Protein AF-A0A1Z1M1C8-F1 (afdb_monomer_lite)

Foldseek 3Di:
DDDPPVVVLVVLVVVVVVVVVVVDDDDPPVVVVLVVVLVVLVVVLVVCVVVVLLVVLVVQVVQCVVVVDRPSLVVQLVVQVVVCVVVVVVVVVVVPPPPPDSVNSSVVSNVVSVLSNLSNDSVSSSVVSVVVVD

pLDDT: mean 75.47, std 16.88, range [32.53, 95.12]

Structure (mmCIF, N/CA/C/O backbone):
data_AF-A0A1Z1M1C8-F1
#
_entry.id   AF-A0A1Z1M1C8-F1
#
loop_
_atom_site.group_PDB
_atom_site.id
_atom_site.type_symbol
_atom_site.label_atom_id
_atom_site.label_alt_id
_atom_site.label_comp_id
_atom_site.label_asym_id
_atom_site.label_entity_id
_atom_site.label_seq_id
_atom_site.pdbx_PDB_ins_code
_atom_site.Cartn_x
_atom_site.Cartn_y
_atom_site.Cartn_z
_atom_site.occupancy
_atom_site.B_iso_or_equiv
_atom_site.auth_seq_id
_atom_site.auth_comp_id
_atom_site.auth_asym_id
_atom_site.auth_atom_id
_atom_site.pdbx_PDB_model_num
ATOM 1 N N . MET A 1 1 ? 23.082 -23.791 2.111 1.00 36.28 1 MET A N 1
ATOM 2 C CA . MET A 1 1 ? 21.634 -23.749 1.800 1.00 36.28 1 MET A CA 1
ATOM 3 C C . MET A 1 1 ? 21.327 -22.496 0.991 1.00 36.28 1 MET A C 1
ATOM 5 O O . MET A 1 1 ? 21.168 -21.410 1.533 1.00 36.28 1 MET A O 1
ATOM 9 N N . THR A 1 2 ? 21.361 -22.625 -0.329 1.00 32.53 2 THR A N 1
ATOM 10 C CA . THR A 1 2 ? 21.223 -21.534 -1.297 1.00 32.53 2 THR A CA 1
ATOM 11 C C . THR A 1 2 ? 19.757 -21.131 -1.473 1.00 32.53 2 THR A C 1
ATOM 13 O O . THR A 1 2 ? 18.958 -21.824 -2.081 1.00 32.53 2 THR A O 1
ATOM 16 N N . ASN A 1 3 ? 19.425 -19.988 -0.878 1.00 39.31 3 ASN A N 1
ATOM 17 C CA . ASN A 1 3 ? 18.375 -19.013 -1.192 1.00 39.31 3 ASN A CA 1
ATOM 18 C C . ASN A 1 3 ? 17.411 -19.330 -2.375 1.00 39.31 3 ASN A C 1
ATOM 20 O O . ASN A 1 3 ? 17.421 -18.674 -3.415 1.00 39.31 3 ASN A O 1
ATOM 24 N N . ILE A 1 4 ? 16.502 -20.292 -2.197 1.00 36.12 4 ILE A N 1
ATOM 25 C CA . ILE A 1 4 ? 15.422 -20.634 -3.154 1.00 36.12 4 ILE A CA 1
ATOM 26 C C . ILE A 1 4 ? 14.506 -19.417 -3.428 1.00 36.12 4 ILE A C 1
ATOM 28 O O . ILE A 1 4 ? 13.922 -19.259 -4.505 1.00 36.12 4 ILE A O 1
ATOM 32 N N . ASN A 1 5 ? 14.426 -18.485 -2.473 1.00 43.25 5 ASN A N 1
ATOM 33 C CA . ASN A 1 5 ? 13.593 -17.292 -2.579 1.00 43.25 5 ASN A CA 1
ATOM 34 C C . ASN A 1 5 ? 14.108 -16.254 -3.586 1.00 43.25 5 ASN A C 1
ATOM 36 O O . ASN A 1 5 ? 13.277 -15.600 -4.227 1.00 43.25 5 ASN A O 1
ATOM 40 N N . THR A 1 6 ? 15.429 -16.130 -3.774 1.00 35.84 6 THR A N 1
ATOM 41 C CA . THR A 1 6 ? 16.020 -15.193 -4.746 1.00 35.84 6 THR A CA 1
ATOM 42 C C . THR A 1 6 ? 15.882 -15.683 -6.184 1.00 35.84 6 THR A C 1
ATOM 44 O O . THR A 1 6 ? 15.534 -14.887 -7.053 1.00 35.84 6 THR A O 1
ATOM 47 N N . TYR A 1 7 ? 16.038 -16.988 -6.430 1.00 37.03 7 TYR A N 1
ATOM 48 C CA . TYR A 1 7 ? 15.901 -17.572 -7.773 1.00 37.03 7 TYR A CA 1
ATOM 49 C C . TYR A 1 7 ? 14.475 -17.439 -8.327 1.00 37.03 7 TYR A C 1
ATOM 51 O O . TYR A 1 7 ? 14.279 -16.999 -9.458 1.00 37.03 7 TYR A O 1
ATOM 59 N N . ASN A 1 8 ? 13.458 -17.681 -7.497 1.00 40.44 8 ASN A N 1
ATOM 60 C CA . ASN A 1 8 ? 12.061 -17.565 -7.928 1.00 40.44 8 ASN A CA 1
ATOM 61 C C . ASN A 1 8 ? 11.573 -16.112 -8.108 1.00 40.44 8 ASN A C 1
ATOM 63 O O . ASN A 1 8 ? 10.529 -15.889 -8.713 1.00 40.44 8 ASN A O 1
ATOM 67 N N . LEU A 1 9 ? 12.265 -15.105 -7.558 1.00 45.03 9 LEU A N 1
ATOM 68 C CA . LEU A 1 9 ? 11.974 -13.693 -7.861 1.00 45.03 9 LEU A CA 1
ATOM 69 C C . LEU A 1 9 ? 12.495 -13.316 -9.252 1.00 45.03 9 LEU A C 1
ATOM 71 O O . LEU A 1 9 ? 11.790 -12.640 -10.000 1.00 45.03 9 LEU A O 1
ATOM 75 N N . CYS A 1 10 ? 13.683 -13.803 -9.620 1.00 48.34 10 CYS A N 1
ATOM 76 C CA . CYS A 1 10 ? 14.260 -13.601 -10.946 1.00 48.34 10 CYS A CA 1
ATOM 77 C C . CYS A 1 10 ? 13.350 -14.130 -12.065 1.00 48.34 10 CYS A C 1
ATOM 79 O O . CYS A 1 10 ? 13.167 -13.430 -13.053 1.00 48.34 10 CYS A O 1
ATOM 81 N N . ILE A 1 11 ? 12.703 -15.288 -11.889 1.00 46.44 11 ILE A N 1
ATOM 82 C CA . ILE A 1 11 ? 11.825 -15.902 -12.907 1.00 46.44 11 ILE A CA 1
ATOM 83 C C . ILE A 1 11 ? 10.595 -15.027 -13.229 1.00 46.44 11 ILE A C 1
ATOM 85 O O . ILE A 1 11 ? 10.274 -14.812 -14.399 1.00 46.44 11 ILE A O 1
ATOM 89 N N . ASN A 1 12 ? 9.955 -14.413 -12.227 1.00 52.66 12 ASN A N 1
ATOM 90 C CA . ASN A 1 12 ? 8.840 -13.486 -12.475 1.00 52.66 12 ASN A CA 1
ATOM 91 C C . ASN A 1 12 ? 9.299 -12.174 -13.127 1.00 52.66 12 ASN A C 1
ATOM 93 O O . ASN A 1 12 ? 8.597 -11.639 -13.987 1.00 52.66 12 ASN A O 1
ATOM 97 N N . PHE A 1 13 ? 10.487 -11.672 -12.780 1.00 51.81 13 PHE A N 1
ATOM 98 C C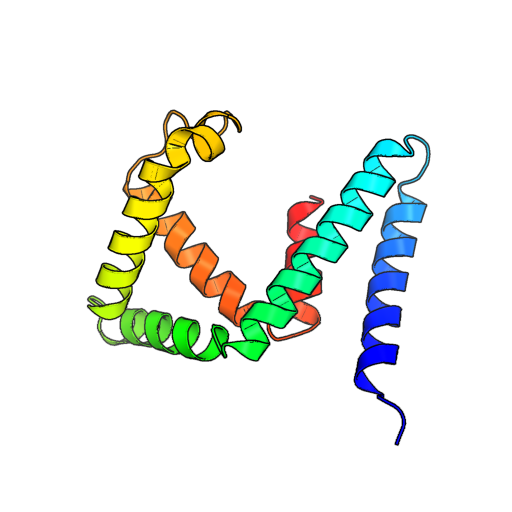A . PHE A 1 13 ? 11.072 -10.521 -13.473 1.00 51.81 13 PHE A CA 1
ATOM 99 C C . PHE A 1 13 ? 11.479 -10.841 -14.913 1.00 51.81 13 PHE A C 1
ATOM 101 O O . PHE A 1 13 ? 11.368 -9.963 -15.763 1.00 51.81 13 PHE A O 1
ATOM 108 N N . ILE A 1 14 ? 11.873 -12.084 -15.206 1.00 54.16 14 ILE A N 1
ATOM 109 C CA . ILE A 1 14 ? 12.121 -12.562 -16.571 1.00 54.16 14 ILE A CA 1
ATOM 110 C C . ILE A 1 14 ? 10.814 -12.554 -17.372 1.00 54.16 14 ILE A C 1
ATOM 112 O O . ILE A 1 14 ? 10.809 -12.028 -18.477 1.00 54.16 14 ILE A O 1
ATOM 116 N N . SER A 1 15 ? 9.685 -13.001 -16.807 1.00 56.69 15 SER A N 1
ATOM 117 C CA . SER A 1 15 ? 8.380 -12.935 -17.497 1.00 56.69 15 SER A CA 1
ATOM 118 C C . SER A 1 15 ? 7.921 -11.495 -17.800 1.00 56.69 15 SER A C 1
ATOM 120 O O . SER A 1 15 ? 7.435 -11.210 -18.893 1.00 56.69 15 SER A O 1
ATOM 122 N N . LEU A 1 16 ? 8.157 -10.554 -16.876 1.00 57.62 16 LEU A N 1
ATOM 123 C CA . LEU A 1 16 ? 7.925 -9.116 -17.077 1.00 57.62 16 LEU A CA 1
ATOM 124 C C . LEU A 1 16 ? 8.902 -8.511 -18.092 1.00 57.62 16 LEU A C 1
ATOM 126 O O . LEU A 1 16 ? 8.516 -7.674 -18.904 1.00 57.62 16 LEU A O 1
ATOM 130 N N . GLY A 1 17 ? 10.161 -8.948 -18.055 1.00 56.19 17 GLY A N 1
ATOM 131 C CA . GLY A 1 17 ? 11.189 -8.585 -19.020 1.00 56.19 17 GLY A CA 1
ATOM 132 C C . GLY A 1 17 ? 10.814 -9.036 -20.427 1.00 56.19 17 GLY A C 1
ATOM 133 O O . GLY A 1 17 ? 10.910 -8.238 -21.349 1.00 56.19 17 GLY A O 1
ATOM 134 N N . ILE A 1 18 ? 10.303 -10.259 -20.581 1.00 55.38 18 ILE A N 1
ATOM 135 C CA . ILE A 1 18 ? 9.821 -10.817 -21.850 1.00 55.38 18 ILE A CA 1
ATOM 136 C C . ILE A 1 18 ? 8.572 -10.069 -22.331 1.00 55.38 18 ILE A C 1
ATOM 138 O O . ILE A 1 18 ? 8.541 -9.666 -23.488 1.00 55.38 18 ILE A O 1
ATOM 142 N N . PHE A 1 19 ? 7.593 -9.784 -21.461 1.00 56.38 19 PHE A N 1
ATOM 143 C CA . PHE A 1 19 ? 6.413 -8.972 -21.807 1.00 56.38 19 PHE A CA 1
ATOM 144 C C . PHE A 1 19 ? 6.801 -7.567 -22.296 1.00 56.38 19 PHE A C 1
ATOM 146 O O . PHE A 1 19 ? 6.273 -7.059 -23.284 1.00 56.38 19 PHE A O 1
ATOM 153 N N . TYR A 1 20 ? 7.782 -6.949 -21.638 1.00 55.72 20 TYR A N 1
ATOM 154 C CA . TYR A 1 20 ? 8.293 -5.637 -22.013 1.00 55.72 20 TYR A CA 1
ATOM 155 C C . TYR A 1 20 ? 9.141 -5.677 -23.299 1.00 55.72 20 TYR A C 1
ATOM 157 O O . TYR A 1 20 ? 9.063 -4.764 -24.119 1.00 55.72 2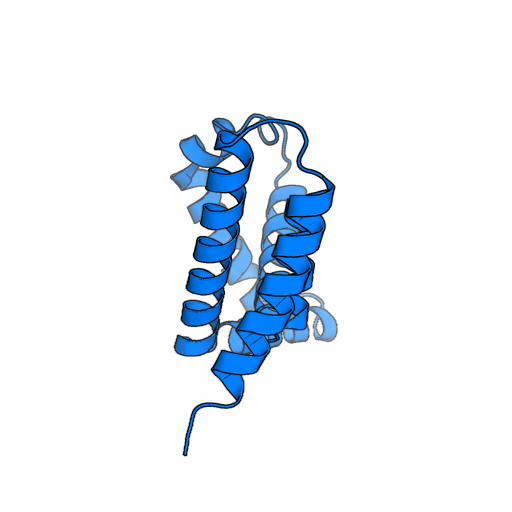0 TYR A O 1
ATOM 165 N N . ILE A 1 21 ? 9.920 -6.744 -23.507 1.00 55.25 21 ILE A N 1
ATOM 166 C CA . ILE A 1 21 ? 10.661 -7.013 -24.749 1.00 55.25 21 ILE A CA 1
ATOM 167 C C . ILE A 1 21 ? 9.699 -7.281 -25.917 1.00 55.25 21 ILE A C 1
ATOM 169 O O . ILE A 1 21 ? 9.975 -6.853 -27.030 1.00 55.25 21 ILE A O 1
ATOM 173 N N . TYR A 1 22 ? 8.541 -7.896 -25.688 1.00 54.03 22 TYR A N 1
ATOM 174 C CA . TYR A 1 22 ? 7.541 -8.116 -26.738 1.00 54.03 22 TYR A CA 1
ATOM 175 C C . TYR A 1 22 ? 6.886 -6.811 -27.220 1.00 54.03 22 TYR A C 1
ATOM 177 O O . TYR A 1 22 ? 6.529 -6.681 -28.386 1.00 54.03 22 TYR A O 1
ATOM 185 N N . LYS A 1 23 ? 6.805 -5.793 -26.353 1.00 54.03 23 LYS A N 1
ATOM 186 C CA . LYS A 1 23 ? 6.347 -4.433 -26.700 1.00 54.03 23 LYS A CA 1
ATOM 187 C C . LYS A 1 23 ? 7.428 -3.593 -27.415 1.00 54.03 23 LYS A C 1
ATOM 189 O O . LYS A 1 23 ? 7.189 -2.440 -27.764 1.00 54.03 23 LYS A O 1
ATOM 194 N N . LYS A 1 24 ? 8.636 -4.145 -27.595 1.00 51.91 24 LYS A N 1
ATOM 195 C CA . LYS A 1 24 ? 9.889 -3.442 -27.916 1.00 51.91 24 LYS A CA 1
ATOM 196 C C . LYS A 1 24 ? 10.165 -3.393 -29.419 1.00 51.91 24 LYS A C 1
ATOM 198 O O . LYS A 1 24 ? 11.135 -3.956 -29.918 1.00 51.91 24 LYS A O 1
ATOM 203 N N . LYS A 1 25 ? 9.387 -2.582 -30.122 1.00 53.91 25 LYS A N 1
ATOM 204 C CA . LYS A 1 25 ? 9.947 -1.748 -31.188 1.00 53.91 25 LYS A CA 1
ATOM 205 C C . LYS A 1 25 ? 9.873 -0.314 -30.665 1.00 53.91 25 LYS A C 1
ATOM 207 O O . LYS A 1 25 ? 8.787 0.206 -30.477 1.00 53.91 25 LYS A O 1
ATOM 212 N N . TYR A 1 26 ? 11.039 0.285 -30.429 1.00 59.34 26 TYR A N 1
ATOM 213 C CA . TYR A 1 26 ? 11.281 1.683 -30.042 1.00 59.34 26 TYR A CA 1
ATOM 214 C C . TYR A 1 26 ? 11.299 2.058 -28.544 1.00 59.34 26 TYR A C 1
ATOM 216 O O . TYR A 1 26 ? 10.326 1.948 -27.808 1.00 59.34 26 TYR A O 1
ATOM 224 N N . ASN A 1 27 ? 12.450 2.646 -28.180 1.00 70.06 27 ASN A N 1
ATOM 225 C CA . ASN A 1 27 ? 12.720 3.579 -27.079 1.00 70.06 27 ASN A CA 1
ATOM 226 C C . ASN A 1 27 ? 13.420 3.034 -25.806 1.00 70.06 27 ASN A C 1
ATOM 228 O O . ASN A 1 27 ? 12.811 2.654 -24.804 1.00 70.06 27 ASN A O 1
ATOM 232 N N . ILE A 1 28 ? 14.761 3.098 -25.831 1.00 75.38 28 ILE A N 1
ATOM 233 C CA . ILE A 1 28 ? 15.693 2.794 -24.723 1.00 75.38 28 ILE A CA 1
ATOM 234 C C . ILE A 1 28 ? 15.346 3.568 -23.440 1.00 75.38 28 ILE A C 1
ATOM 236 O O . ILE A 1 28 ? 15.553 3.052 -22.338 1.00 75.38 28 ILE A O 1
ATOM 240 N N . ALA A 1 29 ? 14.812 4.788 -23.558 1.00 75.69 29 ALA A N 1
ATOM 241 C CA . ALA A 1 29 ? 14.447 5.592 -22.397 1.00 75.69 29 ALA A CA 1
ATOM 242 C C . ALA A 1 29 ? 13.341 4.914 -21.579 1.00 75.69 29 ALA A C 1
ATOM 244 O O . ALA A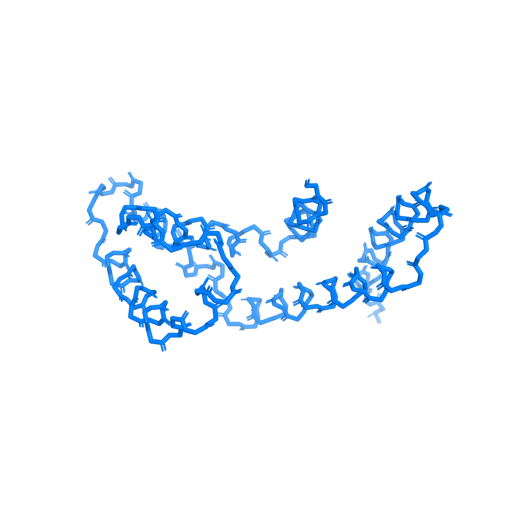 1 29 ? 13.479 4.774 -20.364 1.00 75.69 29 ALA A O 1
ATOM 245 N N . ILE A 1 30 ? 12.297 4.406 -22.241 1.00 75.44 30 ILE A N 1
ATOM 246 C CA . ILE A 1 30 ? 11.171 3.739 -21.572 1.00 75.44 30 ILE A CA 1
ATOM 247 C C . ILE A 1 30 ? 11.674 2.495 -20.827 1.00 75.44 30 ILE A C 1
ATOM 249 O O . ILE A 1 30 ? 11.278 2.254 -19.687 1.00 75.44 30 ILE A O 1
ATOM 253 N N . HIS A 1 31 ? 12.622 1.754 -21.412 1.00 75.12 31 HIS A N 1
ATOM 254 C CA . HIS A 1 31 ? 13.213 0.585 -20.761 1.00 75.12 31 HIS A CA 1
ATOM 255 C C . HIS A 1 31 ? 13.969 0.959 -19.479 1.00 75.12 31 HIS A C 1
ATOM 257 O O . HIS A 1 31 ? 13.808 0.307 -18.444 1.00 75.12 31 HIS A O 1
ATOM 263 N N . LYS A 1 32 ? 14.754 2.044 -19.515 1.00 79.88 32 LYS A N 1
ATOM 264 C CA . LYS A 1 32 ? 15.441 2.567 -18.324 1.00 79.88 32 LYS A CA 1
ATOM 265 C C . LYS A 1 32 ? 14.444 2.993 -17.240 1.00 79.88 32 LYS A C 1
ATOM 267 O O . LYS A 1 32 ? 14.664 2.676 -16.070 1.00 79.88 32 LYS A O 1
ATOM 272 N N . TYR A 1 33 ? 13.344 3.657 -17.606 1.00 81.25 33 TYR A N 1
ATOM 273 C CA . TYR A 1 33 ? 12.283 4.021 -16.659 1.00 81.25 33 TYR A CA 1
ATOM 274 C C . TYR A 1 33 ? 11.611 2.794 -16.044 1.00 81.25 33 TYR A C 1
ATOM 276 O O . TYR A 1 33 ? 11.446 2.740 -14.827 1.00 81.25 33 TYR A O 1
ATOM 284 N N . PHE A 1 34 ? 11.295 1.785 -16.855 1.00 82.12 34 PHE A N 1
ATOM 285 C CA . PHE A 1 34 ? 10.703 0.539 -16.379 1.00 82.12 34 PHE A CA 1
ATOM 286 C C . PHE A 1 34 ? 11.611 -0.179 -15.370 1.00 82.12 34 PHE A C 1
ATOM 288 O O . PHE A 1 34 ? 11.174 -0.512 -14.267 1.00 82.12 34 PHE A O 1
ATOM 295 N N . LEU A 1 35 ? 12.899 -0.350 -15.689 1.00 82.88 35 LEU A N 1
ATOM 296 C CA . LEU A 1 35 ? 13.864 -0.959 -14.768 1.00 82.88 35 LEU A CA 1
ATOM 297 C C . LEU A 1 35 ? 14.011 -0.161 -13.466 1.00 82.88 35 LEU A C 1
ATOM 299 O O . LEU A 1 35 ? 14.139 -0.749 -12.388 1.00 82.88 35 LEU A O 1
ATOM 303 N N . LYS A 1 36 ? 13.978 1.174 -13.549 1.00 85.31 36 LYS A N 1
ATOM 304 C CA . LYS A 1 36 ? 13.987 2.042 -12.368 1.00 85.31 36 LYS A CA 1
ATOM 305 C C . LYS A 1 36 ? 12.743 1.810 -11.506 1.00 85.31 36 LYS A C 1
ATOM 307 O O . LYS A 1 36 ? 12.888 1.584 -10.309 1.00 85.31 36 LYS A O 1
ATOM 312 N N . MET A 1 37 ? 11.558 1.769 -12.113 1.00 84.88 37 MET A N 1
ATOM 313 C CA . MET A 1 37 ? 10.294 1.510 -11.419 1.00 84.88 37 MET A CA 1
ATOM 314 C C . MET A 1 37 ? 10.310 0.157 -10.700 1.00 84.88 37 MET A C 1
ATOM 316 O O . MET A 1 37 ? 10.014 0.083 -9.509 1.00 84.88 37 MET A O 1
ATOM 320 N N . VAL A 1 38 ? 10.734 -0.906 -11.389 1.00 84.06 38 VAL A N 1
ATOM 321 C CA . VAL A 1 38 ? 10.903 -2.245 -10.807 1.00 84.06 38 VAL A CA 1
ATOM 322 C C . VAL A 1 38 ? 11.832 -2.209 -9.589 1.00 84.06 38 VAL A C 1
ATOM 324 O O . VAL A 1 38 ? 11.513 -2.763 -8.532 1.00 84.06 38 VAL A O 1
ATOM 327 N N . ARG A 1 39 ? 12.976 -1.528 -9.712 1.00 86.19 39 ARG A N 1
ATOM 328 C CA . ARG A 1 39 ? 13.951 -1.386 -8.625 1.00 86.19 39 ARG A CA 1
ATOM 329 C C . ARG A 1 39 ? 13.362 -0.637 -7.428 1.00 86.19 39 ARG A C 1
ATOM 331 O O .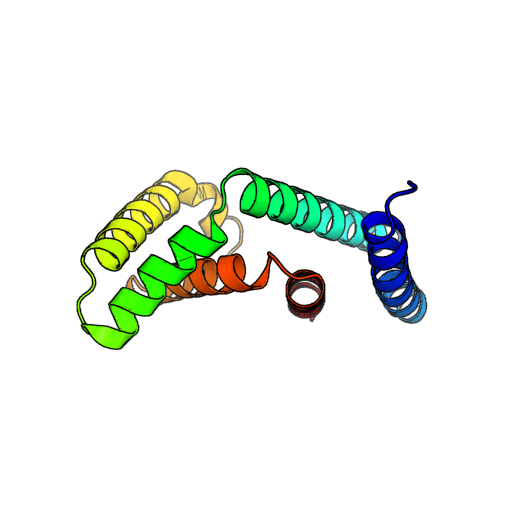 ARG A 1 39 ? 13.619 -1.027 -6.289 1.00 86.19 39 ARG A O 1
ATOM 338 N N . ASP A 1 40 ? 12.584 0.409 -7.672 1.00 87.38 40 ASP A N 1
ATOM 339 C CA . ASP A 1 40 ? 11.961 1.210 -6.618 1.00 87.38 40 ASP A CA 1
ATOM 340 C C . ASP A 1 40 ? 10.852 0.429 -5.894 1.00 87.38 40 ASP A C 1
ATOM 342 O O . ASP A 1 40 ? 10.832 0.412 -4.660 1.00 87.38 40 ASP A O 1
ATOM 346 N N . VAL A 1 41 ? 10.022 -0.332 -6.620 1.00 87.56 41 VAL A N 1
ATOM 347 C CA . VAL A 1 41 ? 9.039 -1.258 -6.022 1.00 87.56 41 VAL A CA 1
ATOM 348 C C . VAL A 1 41 ? 9.734 -2.317 -5.163 1.00 87.56 41 VAL A C 1
ATOM 350 O O . VAL A 1 41 ? 9.291 -2.611 -4.052 1.00 87.56 41 VAL A O 1
ATOM 353 N N . TYR A 1 42 ? 10.863 -2.864 -5.619 1.00 87.06 42 TYR A N 1
ATOM 354 C CA . TYR A 1 42 ? 11.609 -3.855 -4.844 1.00 87.06 42 TYR A CA 1
ATOM 355 C C . TYR A 1 42 ? 12.226 -3.272 -3.561 1.00 87.06 42 TYR A C 1
ATOM 357 O O . TYR A 1 42 ? 12.189 -3.904 -2.502 1.00 87.06 42 TYR A O 1
ATOM 365 N N . LYS A 1 43 ? 12.754 -2.042 -3.612 1.00 89.94 43 LYS A N 1
ATOM 366 C CA . LYS A 1 43 ? 13.212 -1.325 -2.408 1.00 89.94 43 LYS A CA 1
ATOM 367 C C . LYS A 1 43 ? 12.065 -1.094 -1.426 1.00 89.94 43 LYS A C 1
ATOM 369 O O . LYS A 1 43 ? 12.258 -1.261 -0.221 1.00 89.94 43 LYS A O 1
ATOM 374 N N . LEU A 1 44 ? 10.887 -0.725 -1.930 1.00 90.00 44 LEU A N 1
ATOM 375 C CA . LEU A 1 44 ? 9.690 -0.545 -1.114 1.00 90.00 44 LEU A CA 1
ATOM 376 C C . LEU A 1 44 ? 9.286 -1.856 -0.429 1.00 90.00 44 LEU A C 1
ATOM 378 O O . LEU A 1 44 ? 9.112 -1.867 0.786 1.00 90.00 44 LEU A O 1
ATOM 382 N N . HIS A 1 45 ? 9.234 -2.963 -1.173 1.00 89.75 45 HIS A N 1
ATOM 383 C CA . HIS A 1 45 ? 8.971 -4.300 -0.635 1.00 89.75 45 HIS A CA 1
ATOM 384 C C . HIS A 1 45 ? 9.924 -4.664 0.515 1.00 89.75 45 HIS A C 1
ATOM 386 O O . HIS A 1 45 ? 9.477 -5.068 1.588 1.00 89.75 45 HIS A O 1
ATOM 392 N N . LYS A 1 46 ? 11.236 -4.445 0.338 1.00 90.19 46 LYS A N 1
ATOM 393 C CA . LYS A 1 46 ? 12.225 -4.686 1.401 1.00 90.19 46 LYS A CA 1
ATOM 394 C C . LYS A 1 46 ? 11.932 -3.878 2.664 1.00 90.19 46 LYS A C 1
ATOM 396 O O . LYS A 1 46 ? 11.987 -4.433 3.757 1.00 90.19 46 LYS A O 1
ATOM 401 N N . LYS A 1 47 ? 11.609 -2.587 2.525 1.00 93.12 47 LYS A N 1
ATOM 402 C CA . LYS A 1 47 ? 11.263 -1.727 3.669 1.00 93.12 47 LYS A CA 1
ATOM 403 C C . LYS A 1 47 ? 9.979 -2.184 4.358 1.00 93.12 47 LYS A C 1
ATOM 405 O O . LYS A 1 47 ? 9.945 -2.227 5.583 1.00 93.12 47 LYS A O 1
ATOM 410 N N . ILE A 1 48 ? 8.950 -2.543 3.589 1.00 92.00 48 ILE A N 1
ATOM 411 C CA . ILE A 1 48 ? 7.683 -3.057 4.125 1.00 92.00 48 ILE A CA 1
ATOM 412 C C . ILE A 1 48 ? 7.934 -4.293 4.985 1.00 92.00 48 ILE A C 1
ATOM 414 O O . ILE A 1 48 ? 7.473 -4.325 6.122 1.00 92.00 48 ILE A O 1
ATOM 418 N N . ASN A 1 49 ? 8.717 -5.250 4.485 1.00 89.88 49 ASN A N 1
ATOM 419 C CA . ASN A 1 49 ? 9.044 -6.464 5.228 1.00 89.88 49 ASN A CA 1
ATOM 420 C C . ASN A 1 49 ? 9.897 -6.181 6.466 1.00 89.88 49 ASN A C 1
ATOM 422 O O . ASN A 1 49 ? 9.600 -6.698 7.539 1.00 89.88 49 ASN A O 1
ATOM 426 N N . TYR A 1 50 ? 10.933 -5.346 6.333 1.00 93.38 50 TYR A N 1
ATOM 427 C CA . TYR A 1 50 ? 11.833 -5.016 7.440 1.00 93.38 50 TYR A CA 1
ATOM 428 C C . TYR A 1 50 ? 11.080 -4.396 8.624 1.00 93.38 50 TYR A C 1
ATOM 430 O O . TYR A 1 50 ? 11.259 -4.815 9.763 1.00 93.38 50 TYR A O 1
ATOM 438 N N . TYR A 1 51 ? 10.187 -3.441 8.352 1.00 95.12 51 TYR A N 1
ATOM 439 C CA . TYR A 1 51 ? 9.394 -2.767 9.385 1.00 95.12 51 TYR A CA 1
ATOM 440 C C . TYR A 1 51 ? 8.046 -3.446 9.675 1.00 95.12 51 TYR A C 1
ATOM 442 O O . TYR A 1 51 ? 7.258 -2.909 10.451 1.00 95.12 51 TYR A O 1
ATOM 450 N N . GLN A 1 52 ? 7.753 -4.590 9.046 1.00 93.50 52 GLN A N 1
ATOM 451 C CA . GLN A 1 52 ? 6.468 -5.297 9.157 1.00 93.50 52 GLN A CA 1
ATOM 452 C C . GLN A 1 52 ? 5.252 -4.373 8.933 1.00 93.50 52 GLN A C 1
ATOM 454 O O . GLN A 1 52 ? 4.229 -4.456 9.625 1.00 93.50 52 GLN A O 1
ATOM 459 N N . LEU A 1 53 ? 5.372 -3.442 7.975 1.00 94.31 53 LEU A N 1
ATOM 460 C CA . LEU A 1 53 ? 4.347 -2.421 7.712 1.00 94.31 53 LEU A CA 1
ATOM 461 C C . LEU A 1 53 ? 3.035 -3.039 7.236 1.00 94.31 53 LEU A C 1
ATOM 463 O O . LEU A 1 53 ? 1.970 -2.455 7.423 1.00 94.31 53 LEU A O 1
ATOM 467 N N . ASP A 1 54 ? 3.102 -4.224 6.646 1.00 93.44 54 ASP A N 1
ATOM 468 C CA . ASP A 1 54 ? 1.951 -4.999 6.222 1.00 93.44 54 ASP A CA 1
ATOM 469 C C . ASP A 1 54 ? 1.061 -5.424 7.395 1.00 93.44 54 ASP A C 1
ATOM 471 O O . ASP A 1 54 ? -0.163 -5.304 7.311 1.00 93.44 54 ASP A O 1
ATOM 475 N N . LYS A 1 55 ? 1.655 -5.849 8.519 1.00 93.38 55 LYS A N 1
ATOM 476 C CA . LYS A 1 55 ? 0.915 -6.236 9.723 1.00 93.38 55 LYS A CA 1
ATOM 477 C C . LYS A 1 55 ? 0.210 -5.022 10.305 1.00 93.38 55 LYS A C 1
ATOM 479 O O . LYS A 1 55 ? -0.975 -5.088 10.628 1.00 93.38 55 LYS A O 1
ATOM 484 N N . MET A 1 56 ? 0.916 -3.892 10.376 1.00 92.94 56 MET A N 1
ATOM 485 C CA . MET A 1 56 ? 0.338 -2.628 10.830 1.00 92.94 56 MET A CA 1
ATOM 486 C C . MET A 1 56 ? -0.805 -2.172 9.917 1.00 92.94 56 MET A C 1
ATOM 488 O O . MET A 1 56 ? -1.883 -1.835 10.409 1.00 92.94 56 MET A O 1
ATOM 492 N N . ALA A 1 57 ? -0.611 -2.216 8.598 1.00 94.12 57 ALA A N 1
ATOM 493 C CA . ALA A 1 57 ? -1.635 -1.849 7.627 1.00 94.12 57 ALA A CA 1
ATOM 494 C C . ALA A 1 57 ? -2.868 -2.761 7.727 1.00 94.12 57 ALA A C 1
ATOM 496 O O . ALA A 1 57 ? -3.994 -2.265 7.776 1.00 94.12 57 ALA A O 1
ATOM 497 N N . ASN A 1 58 ? -2.668 -4.075 7.861 1.00 93.38 58 ASN A N 1
ATOM 498 C CA . ASN A 1 58 ? -3.744 -5.043 8.072 1.00 93.38 58 ASN A CA 1
ATOM 499 C C . ASN A 1 58 ? -4.531 -4.763 9.357 1.00 93.38 58 ASN A C 1
ATOM 501 O O . ASN A 1 58 ? -5.759 -4.822 9.341 1.00 93.38 58 ASN A O 1
ATOM 505 N N . LEU A 1 59 ? -3.861 -4.423 10.462 1.00 92.38 59 LEU A N 1
ATOM 506 C CA . LEU A 1 59 ? -4.533 -4.069 11.718 1.00 92.38 59 LEU A CA 1
ATOM 507 C C . LEU A 1 59 ? -5.376 -2.797 11.571 1.00 92.38 59 LEU A C 1
ATOM 509 O O . LEU A 1 59 ? -6.517 -2.751 12.037 1.00 92.38 59 LEU A O 1
ATOM 513 N N . ILE A 1 60 ? -4.841 -1.775 10.898 1.00 92.44 60 ILE A N 1
ATOM 514 C CA . ILE A 1 60 ? -5.567 -0.529 10.629 1.00 92.44 60 ILE A CA 1
ATOM 515 C C . ILE A 1 60 ? -6.806 -0.817 9.769 1.00 92.44 60 ILE A C 1
ATOM 517 O O . ILE A 1 60 ? -7.907 -0.409 10.142 1.00 92.44 60 ILE A O 1
ATOM 521 N N . LEU A 1 61 ? -6.664 -1.569 8.676 1.00 91.69 61 LEU A N 1
ATOM 522 C CA . LEU A 1 61 ? -7.770 -1.890 7.768 1.00 91.69 61 LEU A CA 1
ATOM 523 C C . LEU A 1 61 ? -8.832 -2.785 8.420 1.00 91.69 61 LEU A C 1
ATOM 525 O O . LEU A 1 61 ? -10.017 -2.467 8.345 1.00 91.69 61 LEU A O 1
ATOM 529 N N . LYS A 1 62 ? -8.438 -3.851 9.130 1.00 89.56 62 LYS A N 1
ATOM 530 C CA . LYS A 1 62 ? -9.382 -4.726 9.853 1.00 89.56 62 LYS A CA 1
ATOM 531 C C . LYS A 1 62 ? -10.200 -3.944 10.877 1.00 89.56 62 LYS A C 1
ATOM 533 O O . LYS A 1 62 ? -11.416 -4.099 10.939 1.00 89.56 62 LYS A O 1
ATOM 538 N N . SER A 1 63 ? -9.556 -3.049 11.630 1.00 84.44 63 SER A N 1
ATOM 539 C CA . SER A 1 63 ? -10.263 -2.211 12.606 1.00 84.44 63 SER A CA 1
ATOM 540 C C . SER A 1 63 ? -11.300 -1.285 11.960 1.00 84.44 63 SER A C 1
ATOM 542 O O . SER A 1 63 ? -12.298 -0.942 12.587 1.00 84.44 63 SER A O 1
ATOM 544 N N . TYR A 1 64 ? -11.096 -0.879 10.706 1.00 85.12 64 TYR A N 1
ATOM 545 C CA . TYR A 1 64 ? -12.072 -0.072 9.980 1.00 85.12 64 TYR A CA 1
ATOM 546 C C . TYR A 1 64 ? -13.285 -0.892 9.536 1.00 85.12 64 TYR A C 1
ATOM 548 O O . TYR A 1 64 ? -14.411 -0.444 9.741 1.00 85.12 64 TYR A O 1
ATOM 556 N N . VAL A 1 65 ? -13.059 -2.096 9.000 1.00 82.44 65 VAL A N 1
ATOM 557 C CA . VAL A 1 65 ? -14.135 -2.998 8.556 1.00 82.44 65 VAL A CA 1
ATOM 558 C C . VAL A 1 65 ? -15.048 -3.386 9.721 1.00 82.44 65 VAL A C 1
ATOM 560 O O . VAL A 1 65 ? -16.264 -3.335 9.580 1.00 82.44 65 VAL A O 1
ATOM 563 N N . ILE A 1 66 ? -14.470 -3.718 10.881 1.00 80.19 66 ILE A N 1
ATOM 564 C CA . ILE A 1 66 ? -15.229 -4.213 12.040 1.00 80.19 66 ILE A CA 1
ATOM 565 C C . ILE A 1 66 ? -15.999 -3.083 12.734 1.00 80.19 66 ILE A C 1
ATOM 567 O O . ILE A 1 66 ? -17.186 -3.217 13.010 1.00 80.19 66 ILE A O 1
ATOM 571 N N . TYR A 1 67 ? -15.341 -1.955 13.015 1.00 75.62 67 TYR A N 1
ATOM 572 C CA . TYR A 1 67 ? -15.901 -0.942 13.916 1.00 75.62 67 TYR A CA 1
ATOM 573 C C . TYR A 1 67 ? -16.511 0.270 13.195 1.00 75.62 67 TYR A C 1
ATOM 575 O O . TYR A 1 67 ? -17.017 1.171 13.861 1.00 75.62 67 TYR A O 1
ATOM 583 N N . LYS A 1 68 ? -16.431 0.349 11.853 1.00 68.88 68 LYS A N 1
ATOM 584 C CA . LYS A 1 68 ? -16.832 1.480 10.973 1.00 68.88 68 LYS A CA 1
ATOM 585 C C . LYS A 1 68 ? -16.202 2.856 11.299 1.00 68.88 68 LYS A C 1
ATOM 587 O O . LYS A 1 68 ? -16.154 3.735 10.441 1.00 68.88 68 LYS A O 1
ATOM 592 N N . LYS A 1 69 ? -15.653 3.061 12.503 1.00 67.81 69 LYS A N 1
ATOM 593 C CA . LYS A 1 69 ? -14.969 4.267 12.999 1.00 67.81 69 LYS A CA 1
ATOM 594 C C . LYS A 1 69 ? -13.653 3.880 13.687 1.00 67.81 69 LYS A C 1
ATOM 596 O O . LYS A 1 69 ? -13.520 3.956 14.903 1.00 67.81 69 LYS A O 1
ATOM 601 N N . SER A 1 70 ? -12.646 3.506 12.900 1.00 82.56 70 SER A N 1
ATOM 602 C CA . SER A 1 70 ? -11.308 3.219 13.437 1.00 82.56 70 SER A CA 1
ATOM 603 C C . SER A 1 70 ? -10.541 4.502 13.778 1.00 82.56 70 SER A C 1
ATOM 605 O O . SER A 1 70 ? -10.224 5.304 12.895 1.00 82.56 70 SER A O 1
ATOM 607 N N . TYR A 1 71 ? -10.185 4.678 15.055 1.00 88.06 71 TYR A N 1
ATOM 608 C CA . TYR A 1 71 ? -9.289 5.755 15.500 1.00 88.06 71 TYR A CA 1
ATOM 609 C C . TYR A 1 71 ? -7.917 5.671 14.816 1.00 88.06 71 TYR A C 1
ATOM 611 O O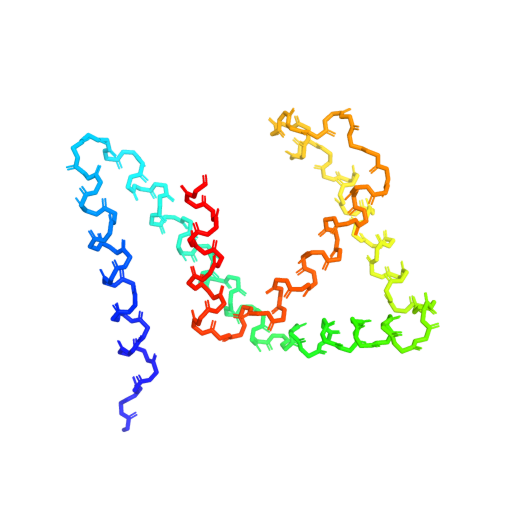 . TYR A 1 71 ? -7.391 6.683 14.355 1.00 88.06 71 TYR A O 1
ATOM 619 N N . LYS A 1 72 ? -7.369 4.456 14.672 1.00 88.31 72 LYS A N 1
ATOM 620 C CA . LYS A 1 72 ? -6.074 4.229 14.014 1.00 88.31 72 LYS A CA 1
ATOM 621 C C . LYS A 1 72 ? -6.112 4.642 12.544 1.00 88.31 72 LYS A C 1
ATOM 623 O O . LYS A 1 72 ? -5.184 5.300 12.078 1.00 88.31 72 LYS A O 1
ATOM 628 N N . LEU A 1 73 ? -7.203 4.337 11.832 1.00 90.44 73 LEU A N 1
ATOM 629 C CA . LEU A 1 73 ? -7.371 4.785 10.449 1.00 90.44 73 LEU A CA 1
ATOM 630 C C . LEU A 1 73 ? -7.465 6.312 10.368 1.00 90.44 73 LEU A C 1
ATOM 632 O O . LEU A 1 73 ? -6.788 6.916 9.542 1.00 90.44 73 LEU A O 1
ATOM 636 N N . LYS A 1 74 ? -8.243 6.954 11.249 1.00 90.19 74 LYS A N 1
ATOM 637 C CA . LYS A 1 74 ? -8.325 8.424 11.298 1.00 90.19 74 LYS A CA 1
ATOM 638 C C . LYS A 1 74 ? -6.961 9.063 11.561 1.00 90.19 74 LYS A C 1
ATOM 640 O O . LYS A 1 74 ? -6.606 10.039 10.905 1.00 90.19 74 LYS A O 1
ATOM 645 N N . GLN A 1 75 ? -6.184 8.509 12.492 1.00 91.69 75 GLN A N 1
ATOM 646 C CA . GLN A 1 75 ? -4.848 9.005 12.812 1.00 91.69 75 GLN A CA 1
ATOM 647 C C . GLN A 1 75 ? -3.889 8.846 11.625 1.00 91.69 75 GLN A C 1
ATOM 649 O O . GLN A 1 75 ? -3.142 9.778 11.317 1.00 91.69 75 GLN A O 1
ATOM 654 N N . TYR A 1 76 ? -3.940 7.701 10.940 1.00 92.56 76 TYR A N 1
ATOM 655 C CA . TYR A 1 76 ? -3.183 7.465 9.715 1.00 92.56 76 TYR A CA 1
ATOM 656 C C . TYR A 1 76 ? -3.556 8.472 8.623 1.00 92.56 76 TYR A C 1
ATOM 658 O O . TYR A 1 76 ? -2.674 9.159 8.119 1.00 92.56 76 TYR A O 1
ATOM 666 N N . ILE A 1 77 ? -4.850 8.623 8.318 1.00 91.25 77 ILE A N 1
ATOM 667 C CA . ILE A 1 77 ? -5.346 9.565 7.306 1.00 91.25 77 ILE A CA 1
ATOM 668 C C . ILE A 1 77 ? -4.903 10.993 7.639 1.00 91.25 77 ILE A C 1
ATOM 670 O O . ILE A 1 77 ? -4.428 11.709 6.766 1.00 91.25 77 ILE A O 1
ATOM 674 N N . ARG A 1 78 ? -4.980 11.408 8.911 1.00 90.62 78 ARG A N 1
ATOM 675 C CA . ARG A 1 78 ? -4.528 12.742 9.331 1.00 90.62 78 ARG A CA 1
ATOM 676 C C . ARG A 1 78 ? -3.037 12.952 9.061 1.00 90.62 78 ARG A C 1
ATOM 678 O O . ARG A 1 78 ? -2.660 13.998 8.541 1.00 90.62 78 ARG A O 1
ATOM 685 N N . LYS A 1 79 ? -2.194 11.969 9.398 1.00 91.06 79 LYS A N 1
ATOM 686 C CA . LYS A 1 79 ? -0.750 12.025 9.118 1.00 91.06 79 LYS A CA 1
ATOM 687 C C . LYS A 1 79 ? -0.466 12.006 7.616 1.00 91.06 79 LYS A C 1
ATOM 689 O O . LYS A 1 79 ? 0.374 12.774 7.160 1.00 91.06 79 LYS A O 1
ATOM 694 N N . PHE A 1 80 ? -1.172 11.166 6.861 1.00 89.69 80 PHE A N 1
ATOM 695 C CA . PHE A 1 80 ? -1.057 11.103 5.408 1.00 89.69 80 PHE A CA 1
ATOM 696 C C . PHE A 1 80 ? -1.397 12.452 4.776 1.00 89.69 80 PHE A C 1
ATOM 698 O O . PHE A 1 80 ? -0.574 12.986 4.048 1.00 89.69 80 PHE A O 1
ATOM 705 N N . ASN A 1 81 ? -2.539 13.046 5.128 1.00 86.06 81 ASN A N 1
ATOM 706 C CA . ASN A 1 81 ? -2.967 14.340 4.598 1.00 86.06 81 ASN A CA 1
ATOM 707 C C . ASN A 1 81 ? -1.969 15.452 4.943 1.00 86.06 81 ASN A C 1
ATOM 709 O O . ASN A 1 81 ? -1.664 16.276 4.091 1.00 86.06 81 ASN A O 1
ATOM 713 N N . TYR A 1 82 ? -1.412 15.454 6.158 1.00 87.62 82 TYR A N 1
ATOM 714 C CA . TYR A 1 82 ? -0.355 16.401 6.523 1.00 87.62 82 TYR A CA 1
ATOM 715 C C . TYR A 1 82 ? 0.888 16.252 5.632 1.00 87.62 82 TYR A C 1
ATOM 717 O O . TYR A 1 82 ? 1.399 17.243 5.120 1.00 87.62 82 TYR A O 1
ATOM 725 N N . LEU A 1 83 ? 1.366 15.022 5.417 1.00 85.38 83 LEU A N 1
ATOM 726 C CA . LEU A 1 83 ? 2.518 14.760 4.547 1.00 85.38 83 LEU A CA 1
ATOM 727 C C . LEU A 1 83 ? 2.219 15.070 3.077 1.00 85.38 83 LEU A C 1
ATOM 729 O O . LEU A 1 83 ? 3.099 15.550 2.369 1.00 85.38 83 LEU A O 1
ATOM 733 N N . TYR A 1 84 ? 0.993 14.793 2.639 1.00 79.88 84 TYR A N 1
ATOM 734 C CA . TYR A 1 84 ? 0.503 15.080 1.299 1.00 79.88 84 TYR A CA 1
ATOM 735 C C . TYR A 1 84 ? 0.539 16.589 1.031 1.00 79.88 84 TYR A C 1
ATOM 737 O O . TYR A 1 84 ? 1.250 17.017 0.130 1.00 79.88 84 TYR A O 1
ATOM 745 N N . LEU A 1 85 ? -0.105 17.383 1.895 1.00 77.56 85 LEU A N 1
ATOM 746 C CA . LEU A 1 85 ? -0.156 18.847 1.794 1.00 77.56 85 LEU A CA 1
ATOM 747 C C . LEU A 1 85 ? 1.216 19.501 1.994 1.00 77.56 85 LEU A C 1
ATOM 749 O O . LEU A 1 85 ? 1.543 20.482 1.342 1.00 77.56 85 LEU A O 1
ATOM 753 N N . LYS A 1 86 ? 2.065 18.971 2.881 1.00 79.69 86 LYS A N 1
ATOM 754 C CA . LYS A 1 86 ? 3.424 19.507 3.067 1.00 79.69 86 LYS A CA 1
ATOM 755 C C . LYS A 1 86 ? 4.294 19.307 1.822 1.00 79.69 86 LYS A C 1
ATOM 757 O O . LYS A 1 86 ? 5.157 20.130 1.531 1.00 79.69 86 LYS A O 1
ATOM 762 N N . ASN A 1 87 ? 4.063 18.218 1.093 1.00 70.06 87 ASN A N 1
ATOM 763 C CA . ASN A 1 87 ? 4.766 17.888 -0.140 1.00 70.06 87 ASN A CA 1
ATOM 764 C C . ASN A 1 87 ? 3.977 18.317 -1.385 1.00 70.06 87 ASN A C 1
ATOM 766 O O . ASN A 1 87 ? 4.185 17.728 -2.44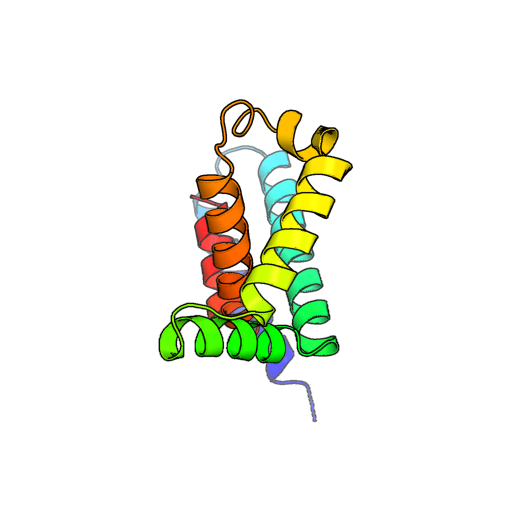5 1.00 70.06 87 ASN A O 1
ATOM 770 N N . ASP A 1 88 ? 3.118 19.338 -1.279 1.00 63.22 88 ASP A N 1
ATOM 771 C CA . ASP A 1 88 ? 2.231 19.810 -2.353 1.00 63.22 88 ASP A CA 1
ATOM 772 C C . ASP A 1 88 ? 2.970 20.010 -3.680 1.00 63.22 88 ASP A C 1
ATOM 774 O O . ASP A 1 88 ? 2.479 19.659 -4.742 1.00 63.22 88 ASP A O 1
ATOM 778 N N . LYS A 1 89 ? 4.234 20.453 -3.634 1.00 62.84 89 LYS A N 1
ATOM 779 C CA . LYS A 1 89 ? 5.079 20.595 -4.831 1.00 62.84 89 LYS A CA 1
ATOM 780 C C . LYS A 1 89 ? 5.266 19.296 -5.618 1.00 62.84 89 LYS A C 1
ATOM 782 O O . LYS A 1 89 ? 5.451 19.359 -6.825 1.00 62.84 89 LYS A O 1
ATOM 787 N N . TYR A 1 90 ? 5.282 18.134 -4.968 1.00 64.19 90 TYR A N 1
ATOM 788 C CA . TYR A 1 90 ? 5.349 16.845 -5.657 1.00 64.19 90 TYR A CA 1
ATOM 789 C C . TYR A 1 90 ? 4.005 16.529 -6.313 1.00 64.19 90 TYR A C 1
ATOM 791 O O . TYR A 1 90 ? 3.966 16.268 -7.509 1.00 64.19 90 TYR A O 1
ATOM 799 N N . TYR A 1 91 ? 2.913 16.602 -5.552 1.00 61.84 91 TYR A N 1
ATOM 800 C CA . TYR A 1 91 ? 1.584 16.211 -6.020 1.00 61.84 91 TYR A CA 1
ATOM 801 C C . TYR A 1 91 ? 0.998 17.192 -7.053 1.00 61.84 91 TYR A C 1
ATOM 803 O O . TYR A 1 91 ? 0.459 16.737 -8.055 1.00 61.84 91 TYR A O 1
ATOM 811 N N . ASN A 1 92 ? 1.235 18.498 -6.914 1.00 59.00 92 ASN A N 1
ATOM 812 C CA . ASN A 1 92 ? 0.832 19.521 -7.891 1.00 59.00 92 ASN A CA 1
ATOM 813 C C . ASN A 1 92 ? 1.713 19.492 -9.157 1.00 59.00 92 ASN A C 1
ATOM 815 O O . ASN A 1 92 ? 1.253 19.786 -10.256 1.00 59.00 92 ASN A O 1
ATOM 819 N N . LYS A 1 93 ? 2.995 19.094 -9.054 1.00 60.31 93 LYS A N 1
ATOM 820 C CA . LYS A 1 93 ? 3.889 18.985 -10.230 1.00 60.31 93 LYS A CA 1
ATOM 821 C C . LYS A 1 93 ? 3.464 17.867 -11.183 1.00 60.31 93 LYS A C 1
ATOM 823 O O . LYS A 1 93 ? 3.644 17.996 -12.394 1.00 60.31 93 LYS A O 1
ATOM 828 N N . TYR A 1 94 ? 2.894 16.784 -10.663 1.00 59.84 94 TYR A N 1
ATOM 829 C CA . TYR A 1 94 ? 2.243 15.759 -11.476 1.00 59.84 94 TYR A CA 1
ATOM 830 C C . TYR A 1 94 ? 0.752 16.107 -11.587 1.00 59.84 94 TYR A C 1
ATOM 832 O O . TYR A 1 94 ? -0.049 15.484 -10.905 1.00 59.84 94 TYR A O 1
ATOM 840 N N . LYS A 1 95 ? 0.441 17.108 -12.434 1.00 47.22 95 LYS A N 1
ATOM 841 C CA . LYS A 1 95 ? -0.835 17.769 -12.849 1.00 47.22 95 LYS A CA 1
ATOM 842 C C . LYS A 1 95 ? -2.208 17.062 -12.717 1.00 47.22 95 LYS A C 1
ATOM 844 O O . LYS A 1 95 ? -3.218 17.640 -13.093 1.00 47.22 95 LYS A O 1
ATOM 849 N N . TYR A 1 96 ? -2.303 15.837 -12.226 1.00 52.59 96 TYR A N 1
ATOM 850 C CA . TYR A 1 96 ? -3.549 15.084 -12.092 1.00 52.59 96 TYR A CA 1
ATOM 851 C C . TYR A 1 96 ? -4.357 15.421 -10.830 1.00 52.59 96 TYR A C 1
ATOM 853 O O . TYR A 1 96 ? -5.434 14.858 -10.652 1.00 52.59 96 TYR A O 1
ATOM 861 N N . LEU A 1 97 ? -3.848 16.279 -9.934 1.00 55.94 97 LEU A N 1
ATOM 862 C CA . LEU A 1 97 ? -4.360 16.382 -8.561 1.00 55.94 97 LEU A CA 1
ATOM 863 C C . LEU A 1 97 ? -4.832 17.793 -8.147 1.00 55.94 97 LEU A C 1
ATOM 865 O O . LEU A 1 97 ? -5.348 17.930 -7.041 1.00 55.94 97 LEU A O 1
ATOM 869 N N . ASP A 1 98 ? -4.739 18.805 -9.023 1.00 54.34 98 ASP A N 1
ATOM 870 C CA . ASP A 1 98 ? -5.093 20.216 -8.729 1.00 54.34 98 ASP A CA 1
ATOM 871 C C . ASP A 1 98 ? -6.576 20.424 -8.337 1.00 54.34 98 ASP A C 1
ATOM 873 O O . ASP A 1 98 ? -6.952 21.473 -7.815 1.00 54.34 98 ASP A O 1
ATOM 877 N N . HIS A 1 99 ? -7.427 19.409 -8.530 1.00 59.31 99 HIS A N 1
ATOM 878 C CA . HIS A 1 99 ? -8.854 19.432 -8.184 1.00 59.31 99 HIS A CA 1
ATOM 879 C C . HIS A 1 99 ? -9.284 18.318 -7.223 1.00 59.31 99 HIS A C 1
ATOM 881 O O . HIS A 1 99 ? -10.479 18.070 -7.059 1.00 59.31 99 HIS A O 1
ATOM 887 N N . ILE A 1 100 ? -8.334 17.636 -6.580 1.00 65.62 100 ILE A N 1
ATOM 888 C CA . ILE A 1 100 ? -8.668 16.502 -5.724 1.00 65.62 100 ILE A CA 1
ATOM 889 C C . ILE A 1 100 ? -9.301 16.961 -4.416 1.00 65.62 100 ILE A C 1
ATOM 891 O O . ILE A 1 100 ? -8.714 17.672 -3.597 1.00 65.62 100 ILE A O 1
ATOM 895 N N . SER A 1 101 ? -10.515 16.475 -4.186 1.00 70.06 101 SER A N 1
ATOM 896 C CA . SER A 1 101 ? -11.238 16.686 -2.940 1.00 70.06 101 SER A CA 1
ATOM 897 C C . SER A 1 101 ? -10.563 15.945 -1.778 1.00 70.06 101 SER A C 1
ATOM 899 O O . SER A 1 101 ? -9.953 14.885 -1.929 1.00 70.06 101 SER A O 1
ATOM 901 N N . LYS A 1 102 ? -10.761 16.423 -0.544 1.00 73.62 102 LYS A N 1
ATOM 902 C CA . LYS A 1 102 ? -10.312 15.721 0.677 1.00 73.62 102 LYS A CA 1
ATOM 903 C C . LYS A 1 102 ? -10.782 14.256 0.739 1.00 73.62 102 LYS A C 1
ATOM 905 O O . LYS A 1 102 ? -10.102 13.409 1.318 1.00 73.62 102 LYS A O 1
ATOM 910 N N . ILE A 1 103 ? -11.948 13.953 0.162 1.00 73.25 103 ILE A N 1
ATOM 911 C CA . ILE A 1 103 ? -12.503 12.594 0.092 1.00 73.25 103 ILE A CA 1
ATOM 912 C C . ILE A 1 103 ? -11.617 11.698 -0.781 1.00 73.25 103 ILE A C 1
ATOM 914 O O . ILE A 1 103 ? -11.335 10.560 -0.408 1.00 73.25 103 ILE A O 1
ATOM 918 N N . GLU A 1 104 ? -11.134 12.209 -1.906 1.00 79.06 104 GLU A N 1
ATOM 919 C CA . GLU A 1 104 ? -10.244 11.487 -2.813 1.00 79.06 104 GLU A CA 1
ATOM 920 C C . GLU A 1 104 ? -8.840 11.308 -2.224 1.00 79.06 104 GLU A C 1
ATOM 922 O O . GLU A 1 104 ? -8.306 10.202 -2.291 1.00 79.06 104 GLU A O 1
ATOM 927 N N . VAL A 1 105 ? -8.289 12.307 -1.520 1.00 79.44 105 VAL A N 1
ATOM 928 C CA . VAL A 1 105 ? -7.019 12.139 -0.777 1.00 79.44 105 VAL A CA 1
ATOM 929 C C . VAL A 1 105 ? -7.131 11.009 0.254 1.00 79.44 105 VAL A C 1
ATOM 931 O O . VAL A 1 105 ? -6.248 10.155 0.362 1.00 79.44 105 VAL A O 1
ATOM 934 N N . ASN A 1 106 ? -8.252 10.936 0.976 1.00 86.62 106 ASN A N 1
ATOM 935 C CA . ASN A 1 106 ? -8.491 9.851 1.928 1.00 86.62 106 ASN A CA 1
ATOM 936 C C . ASN A 1 106 ? -8.608 8.484 1.227 1.00 86.62 106 ASN A C 1
ATOM 938 O O . ASN A 1 106 ? -8.113 7.487 1.759 1.00 86.62 106 ASN A O 1
ATOM 942 N N . LYS A 1 107 ? -9.228 8.416 0.038 1.00 87.56 107 LYS A N 1
ATOM 943 C CA . LYS A 1 107 ? -9.276 7.185 -0.775 1.00 87.56 107 LYS A CA 1
ATOM 944 C C . LYS A 1 107 ? -7.875 6.750 -1.207 1.00 87.56 107 LYS A C 1
ATOM 946 O O . LYS A 1 107 ? -7.565 5.563 -1.105 1.00 87.56 107 LYS A O 1
ATOM 951 N N . ILE A 1 108 ? -7.013 7.686 -1.610 1.00 87.19 108 ILE A N 1
ATOM 952 C CA . ILE A 1 108 ? -5.602 7.409 -1.927 1.00 87.19 108 ILE A CA 1
ATOM 953 C C . ILE A 1 108 ? -4.888 6.850 -0.690 1.00 87.19 108 ILE A C 1
ATOM 955 O O . ILE A 1 108 ? -4.218 5.823 -0.777 1.00 87.19 108 ILE A O 1
ATOM 959 N N . ALA A 1 109 ? -5.087 7.457 0.483 1.00 89.88 109 ALA A N 1
ATOM 960 C CA . ALA A 1 109 ? -4.504 6.985 1.739 1.00 89.88 109 ALA A CA 1
ATOM 961 C C . ALA A 1 109 ? -4.910 5.530 2.058 1.00 89.88 109 ALA A C 1
ATOM 963 O O . ALA A 1 109 ? -4.068 4.691 2.380 1.00 89.88 109 ALA A O 1
ATOM 964 N N . ILE A 1 110 ? -6.201 5.207 1.936 1.00 91.75 110 ILE A N 1
ATOM 965 C CA . ILE A 1 110 ? -6.724 3.853 2.181 1.00 91.75 110 ILE A CA 1
ATOM 966 C C . ILE A 1 110 ? -6.194 2.862 1.136 1.00 91.75 110 ILE A C 1
ATOM 968 O O . ILE A 1 110 ? -5.787 1.754 1.486 1.00 91.75 110 ILE A O 1
ATOM 972 N N . THR A 1 111 ? -6.141 3.271 -0.132 1.00 90.31 111 THR A N 1
ATOM 973 C CA . THR A 1 111 ? -5.578 2.461 -1.221 1.00 90.31 111 THR A CA 1
ATOM 974 C C . THR A 1 111 ? -4.108 2.150 -0.960 1.00 90.31 111 THR A C 1
ATOM 976 O O . THR A 1 111 ? -3.688 1.006 -1.103 1.00 90.31 111 THR A O 1
ATOM 979 N N . ASN A 1 112 ? -3.336 3.124 -0.475 1.00 90.06 112 ASN A N 1
ATOM 980 C CA . ASN A 1 112 ? -1.938 2.923 -0.103 1.00 90.06 112 ASN A CA 1
ATOM 981 C C . ASN A 1 112 ? -1.782 1.907 1.036 1.00 90.06 112 ASN A C 1
ATOM 983 O O . ASN A 1 112 ? -0.917 1.036 0.950 1.00 90.06 112 ASN A O 1
ATOM 987 N N . LEU A 1 113 ? -2.633 1.956 2.070 1.00 93.75 113 LEU A N 1
ATOM 988 C CA . LEU A 1 113 ? -2.651 0.914 3.106 1.00 93.75 113 LEU A CA 1
ATOM 989 C C . LEU A 1 113 ? -2.916 -0.464 2.500 1.00 93.75 113 LEU A C 1
ATOM 991 O O . LEU A 1 113 ? -2.196 -1.411 2.806 1.00 93.75 113 LEU A O 1
ATOM 995 N N . TYR A 1 114 ? -3.911 -0.576 1.619 1.00 92.50 114 TYR A N 1
ATOM 996 C CA . TYR A 1 114 ? -4.225 -1.837 0.952 1.00 92.50 114 TYR A CA 1
ATOM 997 C C . TYR A 1 114 ? -3.044 -2.350 0.121 1.00 92.50 114 TYR A C 1
ATOM 999 O O . TYR A 1 114 ? -2.657 -3.511 0.262 1.00 92.50 114 TYR A O 1
ATOM 1007 N N . LEU A 1 115 ? -2.404 -1.493 -0.675 1.00 90.88 115 LEU A N 1
ATOM 1008 C CA . LEU A 1 115 ? -1.227 -1.864 -1.459 1.00 90.88 115 LEU A CA 1
ATOM 1009 C C . LEU A 1 115 ? -0.094 -2.383 -0.568 1.00 90.88 115 LEU A C 1
ATOM 1011 O O . LEU A 1 115 ? 0.477 -3.430 -0.870 1.00 90.88 115 LEU A O 1
ATOM 1015 N N . ILE A 1 116 ? 0.175 -1.733 0.569 1.00 93.31 116 ILE A N 1
ATOM 1016 C CA . ILE A 1 116 ? 1.180 -2.200 1.538 1.00 93.31 116 ILE A CA 1
ATOM 1017 C C . ILE A 1 116 ? 0.879 -3.634 2.000 1.00 93.31 116 ILE A C 1
ATOM 1019 O O . ILE A 1 116 ? 1.795 -4.453 2.049 1.00 93.31 116 ILE A O 1
ATOM 1023 N N . THR A 1 117 ? -0.389 -3.980 2.259 1.00 92.88 117 THR A N 1
ATOM 1024 C CA . THR A 1 117 ? -0.758 -5.357 2.656 1.00 92.88 117 THR A CA 1
ATOM 1025 C C . THR A 1 117 ? -0.518 -6.394 1.562 1.00 92.88 117 THR A C 1
ATOM 1027 O O . THR A 1 117 ? -0.292 -7.565 1.860 1.00 92.88 117 THR A O 1
ATOM 1030 N N . LYS A 1 118 ? -0.560 -5.993 0.286 1.00 89.69 118 LYS A N 1
ATOM 1031 C CA . LYS A 1 118 ? -0.341 -6.896 -0.851 1.00 89.69 118 LYS A CA 1
ATOM 1032 C C . LYS A 1 118 ? 1.133 -7.031 -1.211 1.00 89.69 118 LYS A C 1
ATOM 1034 O O . LYS A 1 118 ? 1.544 -8.088 -1.684 1.00 89.69 118 LYS A O 1
ATOM 1039 N N . LEU A 1 119 ? 1.939 -6.009 -0.934 1.00 88.50 119 LEU A N 1
ATOM 1040 C CA . LEU A 1 119 ? 3.352 -5.952 -1.306 1.00 88.50 119 LEU A CA 1
ATOM 1041 C C . LEU A 1 119 ? 4.274 -6.901 -0.528 1.00 88.50 119 LEU A C 1
ATOM 1043 O O . LEU A 1 119 ? 5.456 -6.946 -0.846 1.00 88.50 119 LEU A O 1
ATOM 1047 N N . ILE A 1 120 ? 3.777 -7.694 0.425 1.00 87.12 120 ILE A N 1
ATOM 1048 C CA . ILE A 1 120 ? 4.550 -8.790 1.045 1.00 87.12 120 ILE A CA 1
ATOM 1049 C C . ILE A 1 120 ? 4.839 -9.894 0.019 1.00 87.12 120 ILE A C 1
ATOM 1051 O O . ILE A 1 120 ? 5.915 -10.487 -0.005 1.00 87.12 120 ILE A O 1
ATOM 1055 N N . GLY A 1 121 ? 3.847 -10.210 -0.815 1.00 82.25 121 GLY A N 1
ATOM 1056 C CA . GLY A 1 121 ? 3.894 -11.355 -1.712 1.00 82.25 121 GLY A CA 1
ATOM 1057 C C . GLY A 1 121 ? 4.434 -10.987 -3.086 1.00 82.25 121 GLY A C 1
ATOM 1058 O O . GLY A 1 121 ? 4.175 -9.900 -3.603 1.00 82.25 121 GLY A O 1
ATOM 1059 N N . LYS A 1 122 ? 5.100 -11.945 -3.741 1.00 79.19 122 LYS A N 1
ATOM 1060 C CA . LYS A 1 122 ? 5.547 -11.804 -5.141 1.00 79.19 122 LYS A CA 1
ATOM 1061 C C . LYS A 1 122 ? 4.394 -11.422 -6.067 1.00 79.19 122 LYS A C 1
ATOM 1063 O O . LYS A 1 122 ? 4.568 -10.584 -6.945 1.00 79.19 122 LYS A O 1
ATOM 1068 N N . GLN A 1 123 ? 3.214 -11.991 -5.817 1.00 83.25 123 GLN A N 1
ATOM 1069 C CA . GLN A 1 123 ? 2.007 -11.674 -6.568 1.00 83.25 123 GLN A CA 1
ATOM 1070 C C . GLN A 1 123 ? 1.603 -10.206 -6.416 1.00 83.25 123 GLN A C 1
ATOM 1072 O O . GLN A 1 123 ? 1.265 -9.575 -7.404 1.00 83.25 123 GLN A O 1
ATOM 1077 N N . GLY A 1 124 ? 1.678 -9.628 -5.214 1.00 82.81 124 GLY A N 1
ATOM 1078 C CA . GLY A 1 124 ? 1.339 -8.217 -5.020 1.00 82.81 124 GLY A CA 1
ATOM 1079 C C . GLY A 1 124 ? 2.350 -7.266 -5.655 1.00 82.81 124 GLY A C 1
ATOM 1080 O O . GLY A 1 124 ? 1.949 -6.253 -6.220 1.00 82.81 124 GLY A O 1
ATOM 1081 N N . ILE A 1 125 ? 3.641 -7.620 -5.638 1.00 84.00 125 ILE A N 1
ATOM 1082 C CA . ILE A 1 125 ? 4.682 -6.894 -6.385 1.00 84.00 125 ILE A CA 1
ATOM 1083 C C . ILE A 1 125 ? 4.375 -6.922 -7.886 1.00 84.00 125 ILE A C 1
ATOM 1085 O O . ILE A 1 125 ? 4.371 -5.876 -8.532 1.00 84.00 125 ILE A O 1
ATOM 1089 N N . TYR A 1 126 ? 4.085 -8.106 -8.431 1.00 82.00 126 TYR A N 1
ATOM 1090 C CA . TYR A 1 126 ? 3.724 -8.274 -9.836 1.00 82.00 126 TYR A CA 1
ATOM 1091 C C . TYR A 1 126 ? 2.464 -7.479 -10.197 1.00 82.00 126 TYR A C 1
ATOM 1093 O O . TYR A 1 126 ? 2.476 -6.736 -11.175 1.00 82.00 126 TYR A O 1
ATOM 1101 N N . THR A 1 127 ? 1.408 -7.567 -9.383 1.00 82.88 127 THR A N 1
ATOM 1102 C CA . THR A 1 127 ? 0.163 -6.816 -9.582 1.00 82.88 127 THR A CA 1
ATOM 1103 C C . THR A 1 127 ? 0.411 -5.311 -9.588 1.00 82.88 127 THR A C 1
ATOM 1105 O O . THR A 1 127 ? -0.109 -4.630 -10.467 1.00 82.88 127 THR A O 1
ATOM 1108 N N . LEU A 1 128 ? 1.230 -4.787 -8.666 1.00 84.50 128 LEU A N 1
ATOM 1109 C CA . LEU A 1 128 ? 1.559 -3.361 -8.645 1.00 84.50 128 LEU A CA 1
ATOM 1110 C C . LEU A 1 128 ? 2.328 -2.950 -9.904 1.00 84.50 128 LEU A C 1
ATOM 1112 O O . LEU A 1 128 ? 1.997 -1.946 -10.523 1.00 84.50 128 LEU A O 1
ATOM 1116 N N . ILE A 1 129 ? 3.334 -3.729 -10.303 1.00 82.00 129 ILE A N 1
ATOM 1117 C CA . ILE A 1 129 ? 4.108 -3.445 -11.515 1.00 82.00 129 ILE A CA 1
ATOM 1118 C C . ILE A 1 129 ? 3.199 -3.470 -12.748 1.00 82.00 129 ILE A C 1
ATOM 1120 O O . ILE A 1 129 ? 3.275 -2.560 -13.563 1.00 82.00 129 ILE A O 1
ATOM 1124 N N . LYS A 1 130 ? 2.314 -4.466 -12.869 1.00 80.81 130 LYS A N 1
ATOM 1125 C CA . LYS A 1 130 ? 1.353 -4.569 -13.974 1.00 80.81 130 LYS A CA 1
ATOM 1126 C C . LYS A 1 130 ? 0.399 -3.374 -14.009 1.00 80.81 130 LYS A C 1
ATOM 1128 O O . LYS A 1 130 ? 0.176 -2.831 -15.083 1.00 80.81 130 LYS A O 1
ATOM 1133 N N . TYR A 1 131 ? -0.121 -2.964 -12.851 1.00 79.12 131 TYR A N 1
ATOM 1134 C CA . TYR A 1 131 ? -0.998 -1.799 -12.719 1.00 79.12 131 TYR A CA 1
ATOM 1135 C C . TYR A 1 131 ? -0.306 -0.499 -13.141 1.00 79.12 131 TYR A C 1
ATOM 1137 O O . TYR A 1 131 ? -0.920 0.326 -13.788 1.00 79.12 131 TYR A O 1
ATOM 1145 N N . LEU A 1 132 ? 0.975 -0.318 -12.810 1.00 77.50 132 LEU A N 1
ATOM 1146 C CA . LEU A 1 132 ? 1.713 0.909 -13.134 1.00 77.50 132 LEU A CA 1
ATOM 1147 C C . LEU A 1 132 ? 2.142 1.025 -14.609 1.00 77.50 132 LEU A C 1
ATOM 1149 O O . LEU A 1 132 ? 2.610 2.082 -15.023 1.00 77.50 132 LEU A O 1
ATOM 1153 N N . ILE A 1 133 ? 2.061 -0.060 -15.382 1.00 72.88 133 ILE A N 1
ATOM 1154 C CA . ILE A 1 133 ? 2.437 -0.089 -16.808 1.00 72.88 133 ILE A CA 1
ATOM 1155 C C . ILE A 1 133 ? 1.227 0.139 -17.724 1.00 72.88 133 ILE A C 1
ATOM 1157 O O . ILE A 1 133 ? 1.417 0.480 -18.895 1.00 72.88 133 ILE A O 1
ATOM 1161 N N . HIS A 1 134 ? 0.019 -0.109 -17.217 1.00 58.06 134 HIS A N 1
ATOM 1162 C CA . HIS A 1 134 ? -1.245 0.012 -17.940 1.00 58.06 134 HIS A CA 1
ATOM 1163 C C . HIS A 1 134 ? -1.936 1.331 -17.618 1.00 58.06 134 HIS A C 1
ATOM 1165 O O . HIS A 1 134 ? -2.523 1.886 -18.569 1.00 58.06 134 HIS A O 1
#

Sequence (134 aa):
MTNINTYNLCINFISLGIFYIYKKKYNIAIHKYFLKMVRDVYKLHKKINYYQLDKMANLILKSYVIYKKSYKLKQYIRKFNYLYLKNDKYYNKYKYLDHISKIEVNKIAITNLYLITKLIGKQGIYTLIKYLIH

Secondary structure (DSSP, 8-state):
---HHHHHHHHHHHHHHHHHHHT-SS-HHHHHHHHHHHHHHHHHHHHHHHTTHHHHHHHHHHHHHHHSS-HHHHHHHHHHHHHHHHTHHHHHHSSS-TT--HHHHHHHHHHHHHHHHHTTSHHHHHHHHHHHH-

Organism: NCBI:txid1413812

Radius of gyration: 17.59 Å; chains: 1; bounding box: 38×44×47 Å